Protein AF-A0AAU6ZW24-F1 (afdb_monomer)

Secondary structure (DSSP, 8-state):
-EEEEEETTEEEEEE--S--SSS-TTHHHHHHTS---EEEEETTS--EEE--HHHHHHHHHHHHHHSSHHHHHHHHHHHHHHHTT-----PPP-

pLDDT: mean 76.76, std 18.9, range [36.5, 97.44]

Radius of gyration: 20.67 Å; Cα contacts (8 Å, |Δi|>4): 89; chains: 1; bounding box: 42×29×53 Å

Solvent-accessible surface area (backbone atoms only — not comparable to full-atom values): 5774 Å² total; per-residue (Å²): 109,70,37,42,41,33,41,83,92,44,78,48,82,45,72,74,66,96,82,69,97,83,76,67,96,49,66,69,45,39,18,62,75,68,68,30,53,36,39,42,43,41,88,97,51,81,71,45,78,46,64,30,70,68,57,53,49,53,52,50,50,51,51,58,54,48,66,42,67,70,49,32,51,54,51,53,53,51,50,54,31,51,76,68,67,67,61,79,92,73,82,85,84,131

Foldseek 3Di:
DWKWKDKPNDIDIDDDDPDDPPPDPPVVCSQVVVQIKMWIDDPPDDIDIDHDPVVVVVVVVVCVQVVDVVSVVVVVVVVVCVVVVVDDDDDDDD

Sequence (94 aa):
MWLTIRAGGYSWEQRRSVGLLRQKGGAPNAVVDDREEVVITRAGHDPVVIVSLDDCEALKESAYLLRSPANARRLLESIGRLENDDGVERELIE

Mean predicted aligned error: 11.32 Å

Structure (mmCIF, N/CA/C/O backbone):
data_AF-A0AAU6ZW24-F1
#
_entry.id   AF-A0AAU6ZW24-F1
#
loop_
_atom_site.group_PDB
_atom_site.id
_atom_site.type_symbol
_atom_site.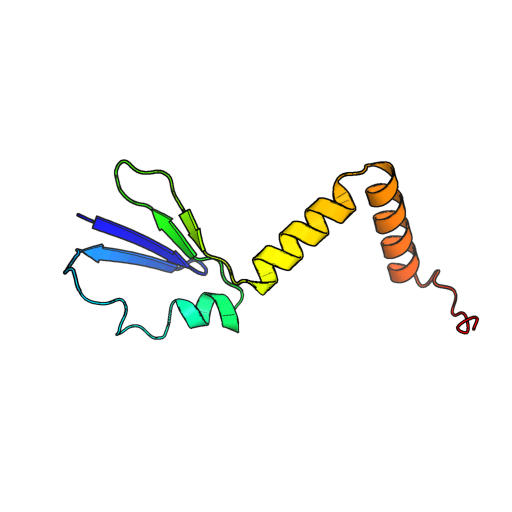label_atom_id
_atom_site.label_alt_id
_atom_site.label_comp_id
_atom_site.label_asym_id
_atom_site.label_entity_id
_atom_site.label_seq_id
_atom_site.pdbx_PDB_ins_code
_atom_site.Cartn_x
_atom_site.Cartn_y
_atom_site.Cartn_z
_atom_site.occupancy
_atom_site.B_iso_or_equiv
_atom_site.auth_seq_id
_atom_site.auth_comp_id
_atom_site.auth_asym_id
_atom_site.auth_atom_id
_atom_site.pdbx_PDB_model_num
ATOM 1 N N . MET A 1 1 ? -17.838 3.051 30.042 1.00 54.62 1 MET A N 1
ATOM 2 C CA . MET A 1 1 ? -16.867 3.695 29.134 1.00 54.62 1 MET A CA 1
ATOM 3 C C . MET A 1 1 ? -17.298 3.412 27.709 1.00 54.62 1 MET A C 1
ATOM 5 O O . MET A 1 1 ? -17.573 2.251 27.410 1.00 54.62 1 MET A O 1
ATOM 9 N N . TRP A 1 2 ? -17.439 4.464 26.908 1.00 63.03 2 TRP A N 1
ATOM 10 C CA . TRP A 1 2 ? -17.863 4.412 25.509 1.00 63.03 2 TRP A CA 1
ATOM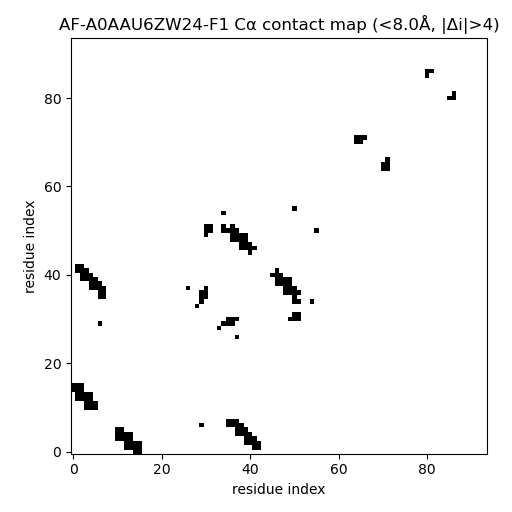 11 C C . TRP A 1 2 ? -16.649 4.078 24.631 1.00 63.03 2 TRP A C 1
ATOM 13 O O . TRP A 1 2 ? -15.571 4.628 24.863 1.00 63.03 2 TRP A O 1
ATOM 23 N N . LEU A 1 3 ? -16.797 3.130 23.706 1.00 66.69 3 LEU A N 1
ATOM 24 C CA . LEU A 1 3 ? -15.803 2.797 22.684 1.00 66.69 3 LEU A CA 1
ATOM 25 C C . LEU A 1 3 ? -16.410 3.120 21.321 1.00 66.69 3 LEU A C 1
ATOM 27 O O . LEU A 1 3 ? -17.522 2.670 21.046 1.00 66.69 3 LEU A O 1
ATOM 31 N N . THR A 1 4 ? -15.686 3.856 20.486 1.00 66.62 4 THR A N 1
ATOM 32 C CA . THR A 1 4 ? -16.100 4.134 19.109 1.00 66.62 4 THR A CA 1
ATOM 33 C C . THR A 1 4 ? -15.213 3.319 18.172 1.00 66.62 4 THR A C 1
ATOM 35 O O . THR A 1 4 ? -13.986 3.382 18.263 1.00 66.62 4 THR A O 1
ATOM 38 N N . ILE A 1 5 ? -15.832 2.520 17.303 1.00 68.88 5 ILE A N 1
ATOM 39 C CA . ILE A 1 5 ? -15.154 1.686 16.302 1.00 68.88 5 ILE A CA 1
ATOM 40 C C . ILE A 1 5 ? -15.537 2.215 14.924 1.00 68.88 5 ILE A C 1
ATOM 42 O O . ILE A 1 5 ? -16.7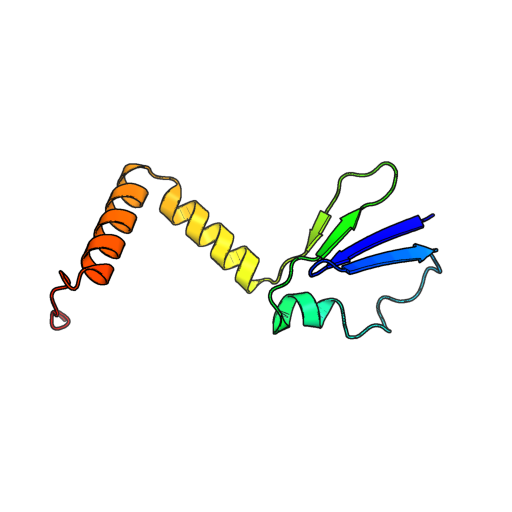26 2.397 14.655 1.00 68.88 5 ILE A O 1
ATOM 46 N N . ARG A 1 6 ? -14.548 2.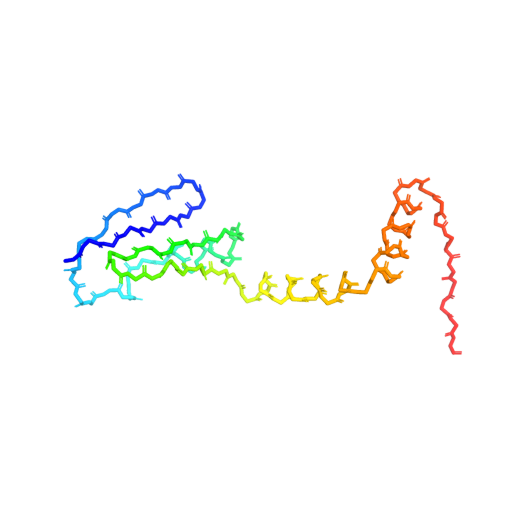442 14.055 1.00 69.81 6 ARG A N 1
ATOM 47 C CA . ARG A 1 6 ? -14.770 2.801 12.648 1.00 69.81 6 ARG A CA 1
ATOM 48 C C . ARG A 1 6 ? -14.159 1.758 11.720 1.00 69.81 6 ARG A C 1
ATOM 50 O O . ARG A 1 6 ? -13.036 1.340 11.972 1.00 69.81 6 ARG A O 1
ATOM 57 N N . ALA A 1 7 ? -14.898 1.363 10.688 1.00 63.50 7 ALA A N 1
ATOM 58 C CA . ALA A 1 7 ? -14.479 0.422 9.642 1.00 63.50 7 ALA A CA 1
ATOM 59 C C . ALA A 1 7 ? -15.223 0.777 8.348 1.00 63.50 7 ALA A C 1
ATOM 61 O O . ALA A 1 7 ? -16.426 1.015 8.436 1.00 63.50 7 ALA A O 1
ATOM 62 N N . GLY A 1 8 ? -14.551 0.876 7.198 1.00 56.56 8 GLY A N 1
ATOM 63 C CA . GLY A 1 8 ? -15.233 1.000 5.894 1.00 56.56 8 GLY A CA 1
ATOM 64 C C . GLY A 1 8 ? -16.247 2.144 5.750 1.00 56.56 8 GLY A C 1
ATOM 65 O O . GLY A 1 8 ? -17.265 1.996 5.084 1.00 56.56 8 GLY A O 1
ATOM 66 N N . GLY A 1 9 ? -16.053 3.274 6.442 1.00 60.44 9 GLY A N 1
ATOM 67 C CA . GLY A 1 9 ? -17.031 4.378 6.479 1.00 60.44 9 GLY A CA 1
ATOM 68 C C . GLY A 1 9 ? -18.203 4.195 7.459 1.00 60.44 9 GLY A C 1
ATOM 69 O O . GLY A 1 9 ? -18.995 5.117 7.654 1.00 60.44 9 GLY A O 1
ATOM 70 N N . TYR A 1 10 ? -18.288 3.059 8.149 1.00 53.84 10 TYR A N 1
ATOM 71 C CA . TYR A 1 10 ? -19.260 2.783 9.205 1.00 53.84 10 TYR A CA 1
ATOM 72 C C . TYR A 1 10 ? -18.708 3.165 10.587 1.00 53.84 10 TYR A C 1
ATOM 74 O O . TYR A 1 10 ? -17.525 2.981 10.877 1.00 53.84 10 TYR A O 1
ATOM 82 N N . SER A 1 11 ? -19.573 3.692 11.463 1.00 59.56 11 SER A N 1
ATOM 83 C CA . SER A 1 11 ? -19.227 4.119 12.827 1.00 59.56 11 SER A CA 1
ATOM 84 C C . SER A 1 11 ? -20.162 3.477 13.847 1.00 59.56 11 SER A C 1
ATOM 86 O O . SER A 1 11 ? -21.376 3.667 13.791 1.00 59.56 11 SER A O 1
ATOM 88 N N . TRP A 1 12 ? -19.590 2.762 14.813 1.00 66.94 12 TRP A N 1
ATOM 89 C CA . TRP A 1 12 ? -20.322 2.027 15.844 1.00 66.94 12 TRP A CA 1
ATOM 90 C C . TRP A 1 12 ? -19.921 2.529 17.235 1.00 66.94 12 TRP A C 1
ATOM 92 O O . TRP A 1 12 ? -18.730 2.627 17.538 1.00 66.94 12 TRP A O 1
ATOM 102 N N . GLU A 1 13 ? -20.894 2.801 18.108 1.00 58.81 13 GLU A N 1
ATOM 103 C CA . GLU A 1 13 ? -20.649 3.079 19.530 1.00 58.81 13 GLU A CA 1
ATOM 104 C C . GLU A 1 13 ? -21.007 1.859 20.384 1.00 58.81 13 GLU A C 1
ATOM 106 O O . GLU A 1 13 ? -22.132 1.359 20.350 1.00 58.81 13 GLU A O 1
ATOM 111 N N . GLN A 1 14 ? -20.053 1.375 21.181 1.00 59.28 14 GLN A N 1
ATOM 112 C CA . GLN A 1 14 ? -20.241 0.220 22.055 1.00 59.28 14 GLN A CA 1
ATOM 113 C C . GLN A 1 14 ? -20.008 0.590 23.526 1.00 59.28 14 GLN A C 1
ATOM 115 O O . GLN A 1 14 ? -18.949 1.082 23.925 1.00 59.28 14 GLN A O 1
ATOM 120 N N . ARG A 1 15 ? -21.004 0.309 24.375 1.00 51.16 15 ARG A N 1
ATOM 121 C CA . ARG A 1 15 ? -20.927 0.461 25.837 1.00 51.16 15 ARG A CA 1
ATOM 122 C C . ARG A 1 15 ? -20.444 -0.867 26.437 1.00 51.16 15 ARG A C 1
ATOM 124 O O . ARG A 1 15 ? -21.101 -1.886 26.258 1.00 51.16 15 ARG A O 1
ATOM 131 N N . ARG A 1 16 ? -19.274 -0.879 27.100 1.00 51.72 16 ARG A N 1
ATOM 132 C CA . ARG A 1 16 ? -18.651 -2.109 27.651 1.00 51.72 16 ARG A CA 1
ATOM 133 C C . ARG A 1 16 ? -19.637 -2.944 28.490 1.00 51.72 16 ARG A C 1
ATOM 135 O O . ARG A 1 16 ? -20.032 -2.489 29.559 1.00 51.72 16 ARG A O 1
ATOM 142 N N . SER A 1 17 ? -19.837 -4.199 28.096 1.00 36.50 17 SER A N 1
ATOM 143 C CA . SER A 1 17 ? -19.776 -5.330 29.027 1.00 36.50 17 SER A CA 1
ATOM 144 C C . SER A 1 17 ? -18.500 -6.099 28.705 1.00 36.50 17 SER A C 1
ATOM 146 O O . SER A 1 17 ? -18.247 -6.451 27.554 1.00 36.50 17 SER A O 1
ATOM 148 N N . VAL A 1 18 ? -17.639 -6.262 29.709 1.00 41.62 18 VAL A N 1
ATOM 149 C CA . VAL A 1 18 ? -16.412 -7.059 29.615 1.00 41.62 18 VAL A CA 1
ATOM 150 C C . VAL A 1 18 ? -16.834 -8.497 29.339 1.00 41.62 18 VAL A C 1
ATOM 152 O O . VAL A 1 18 ? -17.383 -9.157 30.211 1.00 41.62 18 VAL A O 1
ATOM 155 N N . GLY A 1 19 ? -16.629 -8.945 28.105 1.00 39.06 19 GLY A N 1
ATOM 156 C CA . GLY A 1 19 ? -16.977 -10.293 27.676 1.00 39.06 19 GLY A CA 1
ATOM 157 C C . GLY A 1 19 ? -17.690 -10.297 26.338 1.00 39.06 19 GLY A C 1
ATOM 158 O O . GLY A 1 19 ? -18.864 -10.618 26.302 1.00 39.06 19 GLY A O 1
ATOM 159 N N . LEU A 1 20 ? -16.992 -9.939 25.254 1.00 40.22 20 LEU A N 1
ATOM 160 C CA . LEU A 1 20 ? -17.310 -10.422 23.904 1.00 40.22 20 LEU A CA 1
ATOM 161 C C . LEU A 1 20 ? -16.219 -9.998 22.900 1.00 40.22 20 LEU A C 1
ATOM 163 O O . LEU A 1 20 ? -16.405 -9.106 22.086 1.00 40.22 20 LEU A O 1
ATOM 167 N N . LEU A 1 21 ? -15.070 -10.676 22.933 1.00 43.84 21 LEU A N 1
ATOM 168 C CA . LEU A 1 21 ? -14.280 -10.916 21.710 1.00 43.84 21 LEU A CA 1
ATOM 169 C C . LEU A 1 21 ? -14.653 -12.273 21.074 1.00 43.84 21 LEU A C 1
ATOM 171 O O . LEU A 1 21 ? -13.991 -12.738 20.159 1.00 43.84 21 LEU A O 1
ATOM 175 N N . ARG A 1 22 ? -15.731 -12.921 21.552 1.00 41.19 22 ARG A N 1
ATOM 176 C CA . ARG A 1 22 ? -16.178 -14.258 21.113 1.00 41.19 22 ARG A CA 1
ATOM 177 C C . ARG A 1 22 ? -17.547 -14.273 20.425 1.00 41.19 22 ARG A C 1
ATOM 179 O O . ARG A 1 22 ? -18.180 -15.321 20.367 1.00 41.19 22 ARG A O 1
ATOM 186 N N . GLN A 1 23 ? -18.048 -13.126 19.960 1.00 37.59 23 GLN A N 1
ATOM 187 C CA . GLN A 1 23 ? -19.345 -13.077 19.272 1.00 37.59 23 GLN A CA 1
ATOM 188 C C . GLN A 1 23 ? -19.549 -11.772 18.478 1.00 37.59 23 GLN A C 1
ATOM 190 O O . GLN A 1 23 ? -20.445 -10.990 18.756 1.00 37.59 23 GLN A O 1
ATOM 195 N N . LYS A 1 24 ? -18.694 -11.511 17.490 1.00 41.31 24 LYS A N 1
ATOM 196 C CA . LYS A 1 24 ? -19.045 -10.750 16.277 1.00 41.31 24 LYS A CA 1
ATOM 197 C C . LYS A 1 24 ? -18.026 -11.143 15.216 1.00 41.31 24 LYS A C 1
ATOM 199 O O . LYS A 1 24 ? -16.966 -10.535 15.124 1.00 41.31 24 LYS A O 1
ATOM 204 N N . GLY A 1 25 ? -18.325 -12.200 14.463 1.00 39.28 25 GLY A N 1
ATOM 205 C CA . GLY A 1 25 ? -17.512 -12.673 13.334 1.00 39.28 25 GLY A CA 1
ATOM 206 C C . GLY A 1 25 ? -17.539 -11.720 12.135 1.00 39.28 25 GLY A C 1
ATOM 207 O O . GLY A 1 25 ? -17.768 -12.167 11.027 1.00 39.28 25 GLY A O 1
ATOM 208 N N . GLY A 1 26 ? -17.401 -10.412 12.373 1.00 47.50 26 GLY A N 1
ATOM 209 C CA . GLY A 1 26 ? -17.442 -9.375 11.342 1.00 47.50 26 GLY A CA 1
ATOM 210 C C . GLY A 1 26 ? -16.202 -8.485 11.332 1.00 47.50 26 GLY A C 1
ATOM 211 O O . GLY A 1 26 ? -15.736 -8.136 10.264 1.00 47.50 26 GLY A O 1
ATOM 212 N N . ALA A 1 27 ? -15.613 -8.158 12.491 1.00 53.50 27 ALA A N 1
ATOM 213 C CA . ALA A 1 27 ? -14.430 -7.290 12.525 1.00 53.50 27 ALA A CA 1
ATOM 214 C C . ALA A 1 27 ? -13.144 -7.959 11.990 1.00 53.50 27 ALA A C 1
ATOM 216 O O . ALA A 1 27 ? -12.428 -7.302 11.246 1.00 53.50 27 ALA A O 1
ATOM 217 N N . PRO A 1 28 ? -12.838 -9.239 12.300 1.00 57.56 28 PRO A N 1
ATOM 218 C CA . PRO A 1 28 ? -11.694 -9.915 11.683 1.00 57.56 28 PRO A CA 1
ATOM 219 C C . PRO A 1 28 ? -11.883 -10.101 10.174 1.00 57.56 28 PRO A C 1
ATOM 221 O O . PRO A 1 28 ? -10.935 -9.925 9.421 1.00 57.56 28 PRO A O 1
ATOM 224 N N . ASN A 1 29 ? -13.112 -10.400 9.745 1.00 56.66 29 ASN A N 1
ATOM 225 C CA . ASN A 1 29 ? -13.436 -10.628 8.339 1.00 56.66 29 ASN A CA 1
ATOM 226 C C . ASN A 1 29 ? -13.389 -9.326 7.530 1.00 56.66 29 ASN A C 1
ATOM 228 O O . ASN A 1 29 ? -12.804 -9.324 6.466 1.00 56.66 29 ASN A O 1
ATOM 232 N N . ALA A 1 30 ? -13.884 -8.196 8.045 1.00 59.19 30 ALA A N 1
ATOM 233 C CA . ALA A 1 30 ? -13.758 -6.913 7.341 1.00 59.19 30 ALA A CA 1
ATOM 234 C C . ALA A 1 30 ? -12.286 -6.513 7.108 1.00 59.19 30 ALA A C 1
ATOM 236 O O . ALA A 1 30 ? -11.928 -5.961 6.073 1.00 59.19 30 ALA A O 1
ATOM 237 N N . VAL A 1 31 ? -11.402 -6.839 8.056 1.00 58.12 31 VAL A N 1
ATOM 238 C CA . VAL A 1 31 ? -9.969 -6.554 7.917 1.00 58.12 31 VAL A CA 1
ATOM 239 C C . VAL A 1 31 ? -9.293 -7.502 6.924 1.00 58.12 31 VAL A C 1
ATOM 241 O O . VAL A 1 31 ? -8.447 -7.071 6.149 1.00 58.12 31 VAL A O 1
ATOM 244 N N . VAL A 1 32 ? -9.630 -8.792 6.963 1.00 60.69 32 VAL A N 1
ATOM 245 C CA . VAL A 1 32 ? -8.950 -9.829 6.170 1.00 60.69 32 VAL A CA 1
ATOM 246 C C . VAL A 1 32 ? -9.562 -9.994 4.778 1.00 60.69 32 VAL A C 1
ATOM 248 O O . VAL A 1 32 ? -8.827 -10.050 3.797 1.00 60.69 32 VAL A O 1
ATOM 251 N N . ASP A 1 33 ? -10.888 -10.054 4.686 1.00 62.00 33 ASP A N 1
ATOM 252 C CA . ASP A 1 33 ? -11.623 -10.331 3.449 1.00 62.00 33 ASP A CA 1
ATOM 253 C C . ASP A 1 33 ? -11.870 -9.049 2.637 1.00 62.00 33 ASP A C 1
ATOM 255 O O . ASP A 1 33 ? -11.709 -9.063 1.416 1.00 62.00 33 ASP A O 1
ATOM 259 N N . ASP A 1 34 ? -12.189 -7.929 3.300 1.00 61.88 34 ASP A N 1
ATOM 260 C CA . ASP A 1 34 ? -12.518 -6.659 2.626 1.00 61.88 34 ASP A CA 1
ATOM 261 C C . ASP A 1 34 ? -11.327 -5.679 2.546 1.00 61.88 34 ASP A C 1
ATOM 263 O O . ASP A 1 34 ? -11.444 -4.605 1.954 1.00 61.88 34 ASP A O 1
ATOM 267 N N . ARG A 1 35 ? -10.163 -6.046 3.114 1.00 64.50 35 ARG A N 1
ATOM 268 C CA . ARG A 1 35 ? -8.969 -5.181 3.259 1.00 64.50 35 ARG A CA 1
ATOM 269 C C . ARG A 1 35 ? -9.274 -3.805 3.867 1.00 64.50 35 ARG A C 1
ATOM 271 O O . ARG A 1 35 ? -8.620 -2.807 3.559 1.00 64.50 35 ARG A O 1
ATOM 278 N N . GLU A 1 36 ? -10.274 -3.728 4.741 1.00 73.81 36 GLU A N 1
ATOM 279 C CA . GLU A 1 36 ? -10.645 -2.480 5.401 1.00 73.81 36 GLU A CA 1
ATOM 280 C C . GLU A 1 36 ? -9.880 -2.291 6.714 1.00 73.81 36 GLU A C 1
ATOM 282 O O . GLU A 1 36 ? -9.831 -3.174 7.573 1.00 73.81 36 GLU A O 1
ATOM 287 N N . GLU A 1 37 ? -9.324 -1.097 6.930 1.00 73.06 37 GLU A N 1
ATOM 288 C CA . GLU A 1 37 ? -8.733 -0.753 8.222 1.00 73.06 37 GLU A CA 1
ATOM 289 C C . GLU A 1 37 ? -9.811 -0.49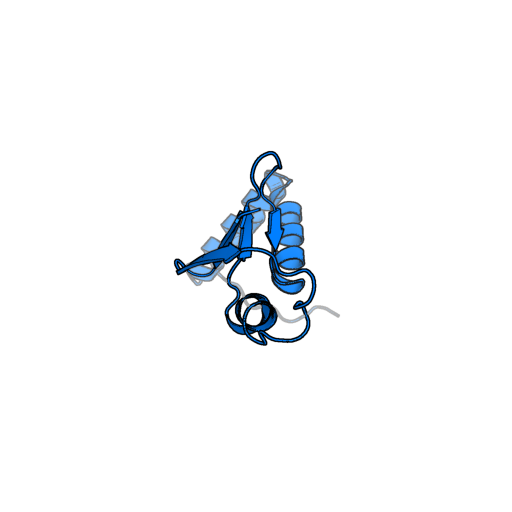7 9.289 1.00 73.06 37 GLU A C 1
ATOM 291 O O . GLU A 1 37 ? -10.848 0.128 9.042 1.00 73.06 37 GLU A O 1
ATOM 296 N N . VAL A 1 38 ? -9.547 -0.950 10.516 1.00 77.12 38 VAL A N 1
ATOM 297 C CA . VAL A 1 38 ? -10.407 -0.702 11.677 1.00 77.12 38 VAL A CA 1
ATOM 298 C C . VAL A 1 38 ? -9.707 0.249 12.634 1.00 77.12 38 VAL A C 1
ATOM 300 O O . VAL A 1 38 ? -8.678 -0.081 13.221 1.00 77.12 38 VAL A O 1
ATOM 303 N N . VAL A 1 39 ? -10.305 1.417 12.863 1.00 77.19 39 VAL A N 1
ATOM 304 C CA . VAL A 1 39 ? -9.793 2.412 13.811 1.00 77.19 39 VAL A CA 1
ATOM 305 C C . VAL A 1 39 ? -10.557 2.315 15.127 1.00 77.19 39 VAL A C 1
ATOM 307 O O . VAL A 1 39 ? -11.781 2.469 15.179 1.00 77.19 39 VAL A O 1
ATOM 310 N N . ILE A 1 40 ? -9.819 2.096 16.212 1.00 77.75 40 ILE A N 1
ATOM 311 C CA . ILE A 1 40 ? -10.334 2.049 17.577 1.00 77.75 40 ILE A CA 1
ATOM 312 C C . ILE A 1 40 ? -9.921 3.328 18.299 1.00 77.75 40 ILE A C 1
ATOM 314 O O . ILE A 1 40 ? -8.734 3.576 18.518 1.00 77.75 40 ILE A O 1
ATOM 318 N N . THR A 1 41 ? -10.905 4.120 18.728 1.00 76.44 41 THR A N 1
ATOM 319 C CA . THR A 1 41 ? -10.677 5.305 19.562 1.00 76.44 41 THR A CA 1
ATOM 320 C C . THR A 1 41 ? -11.276 5.108 20.950 1.00 76.44 41 THR A C 1
ATOM 322 O O . THR A 1 41 ? -12.403 4.636 21.126 1.00 76.44 41 THR A O 1
ATOM 325 N N . ARG A 1 42 ? -10.503 5.466 21.979 1.00 80.81 42 ARG A N 1
ATOM 326 C CA . ARG A 1 42 ? -10.929 5.399 23.379 1.00 80.81 42 ARG A CA 1
ATOM 327 C C . ARG A 1 42 ? -10.668 6.743 24.042 1.00 80.81 42 ARG A C 1
ATOM 329 O O . ARG A 1 42 ? -9.583 7.295 23.922 1.00 80.81 42 ARG A O 1
ATOM 336 N N . ALA A 1 43 ? -11.651 7.237 24.791 1.00 80.75 43 ALA A N 1
ATOM 337 C CA . ALA A 1 43 ? -11.503 8.477 25.546 1.00 80.75 43 ALA A CA 1
ATOM 338 C C . ALA A 1 43 ? -10.252 8.436 26.448 1.00 80.75 43 ALA A C 1
ATOM 340 O O . ALA A 1 43 ? -10.102 7.511 27.252 1.00 80.75 43 ALA A O 1
ATOM 341 N N . GLY A 1 44 ? -9.379 9.437 26.299 1.00 83.19 44 GLY A N 1
ATOM 342 C CA . GLY A 1 44 ? -8.140 9.580 27.071 1.00 83.19 44 GLY A CA 1
ATOM 343 C C . GLY A 1 44 ? -6.973 8.687 26.631 1.00 83.19 44 GLY A C 1
ATOM 344 O O . GLY A 1 44 ? -6.006 8.582 27.376 1.00 83.19 44 GLY A O 1
ATOM 345 N N . HIS A 1 45 ? -7.056 8.029 25.471 1.00 81.69 45 HIS A N 1
ATOM 346 C CA . HIS A 1 45 ? -5.976 7.216 24.909 1.00 81.69 45 HIS A CA 1
ATOM 347 C C . HIS A 1 45 ? -5.776 7.520 23.425 1.00 81.69 45 HIS A C 1
ATOM 349 O O . HIS A 1 45 ? -6.718 7.924 22.739 1.00 81.69 45 HIS A O 1
ATOM 355 N N . ASP A 1 46 ? -4.566 7.259 22.935 1.00 82.44 46 ASP A N 1
ATOM 356 C CA . ASP A 1 46 ? -4.254 7.399 21.519 1.00 82.44 46 ASP A CA 1
ATOM 357 C C . ASP A 1 46 ? -5.047 6.390 20.665 1.00 82.44 46 ASP A C 1
ATOM 359 O O . ASP A 1 46 ? -5.272 5.250 21.096 1.00 82.44 46 ASP A O 1
ATOM 363 N N . PRO A 1 47 ? -5.501 6.792 19.463 1.00 82.62 47 PRO A N 1
ATOM 364 C CA . PRO A 1 47 ? -6.132 5.893 18.503 1.00 82.62 47 PRO A CA 1
ATOM 365 C C . PRO A 1 47 ? -5.217 4.735 18.092 1.00 82.62 47 PRO A C 1
ATOM 367 O O . PRO A 1 47 ? -4.010 4.910 17.944 1.00 82.62 47 PRO A O 1
ATOM 370 N N . VAL A 1 48 ? -5.809 3.569 17.831 1.00 83.56 48 VAL A N 1
ATOM 371 C CA . VAL A 1 48 ? -5.107 2.404 17.269 1.00 83.5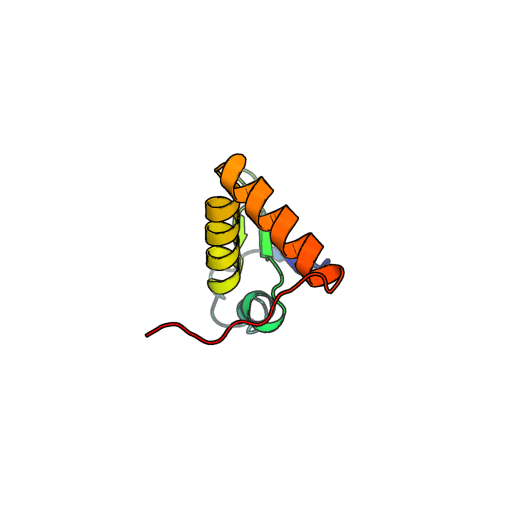6 48 VAL A CA 1
ATOM 372 C C . VAL A 1 48 ? -5.794 1.980 15.980 1.00 83.56 48 VAL A C 1
ATOM 374 O O . VAL A 1 48 ? -7.021 1.893 15.939 1.00 83.56 48 VAL A O 1
ATOM 377 N N . VAL A 1 49 ? -5.004 1.697 14.946 1.00 82.88 49 VAL A N 1
ATOM 378 C CA . VAL A 1 49 ? -5.475 1.146 13.671 1.00 82.88 49 VAL A CA 1
ATOM 379 C C . VAL A 1 49 ? -5.127 -0.339 13.619 1.00 82.88 49 VAL A C 1
ATOM 381 O O . VAL A 1 49 ? -4.003 -0.727 13.937 1.00 82.88 49 VAL A O 1
ATOM 384 N N . ILE A 1 50 ? -6.099 -1.166 13.248 1.00 82.31 50 ILE A N 1
ATOM 385 C CA . ILE A 1 50 ? -5.930 -2.591 12.973 1.00 82.31 50 ILE A CA 1
ATOM 386 C C . ILE A 1 50 ? -6.094 -2.787 11.468 1.00 82.31 50 ILE A C 1
ATOM 388 O O . ILE A 1 50 ? -7.104 -2.383 10.898 1.00 82.31 50 ILE A O 1
ATOM 392 N N . VAL A 1 51 ? -5.101 -3.420 10.855 1.00 84.81 51 VAL A N 1
ATOM 393 C CA . VAL A 1 51 ? -5.078 -3.829 9.445 1.00 84.81 51 VAL A CA 1
ATOM 394 C C . VAL A 1 51 ? -4.777 -5.323 9.363 1.00 84.81 51 VAL A C 1
ATOM 396 O O . VAL A 1 51 ? -4.389 -5.927 10.372 1.00 84.81 51 VAL A O 1
ATOM 399 N N . SER A 1 52 ? -4.959 -5.929 8.189 1.00 86.00 52 SER A N 1
ATOM 400 C CA . SER A 1 52 ? -4.570 -7.323 7.986 1.00 86.00 52 SER A CA 1
ATOM 401 C C . SER A 1 52 ? -3.049 -7.453 8.103 1.00 86.00 52 SER A C 1
ATOM 403 O O . SER A 1 52 ? -2.308 -6.473 7.959 1.00 86.00 52 SER A O 1
ATOM 405 N N . LEU A 1 53 ? -2.564 -8.658 8.411 1.00 84.69 53 LEU A N 1
ATOM 406 C CA . LEU A 1 53 ? -1.122 -8.892 8.452 1.00 84.69 53 LEU A CA 1
ATOM 407 C C . LEU A 1 53 ? -0.500 -8.630 7.073 1.00 84.69 53 LEU A C 1
ATOM 409 O O . LEU A 1 53 ? 0.489 -7.905 6.998 1.00 84.69 53 LEU A O 1
ATOM 413 N N . ASP A 1 54 ? -1.135 -9.130 6.014 1.00 86.69 54 ASP A N 1
ATOM 414 C CA . ASP A 1 54 ? -0.708 -8.956 4.626 1.00 86.69 54 ASP A CA 1
ATOM 415 C C . ASP A 1 54 ? -0.600 -7.472 4.246 1.00 86.69 54 ASP A C 1
ATOM 417 O O 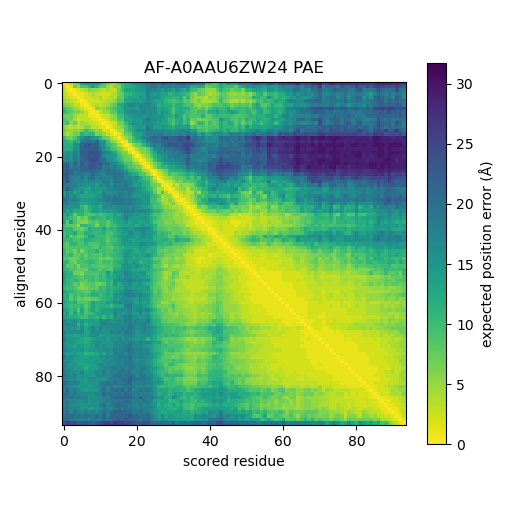. ASP A 1 54 ? 0.415 -7.048 3.695 1.00 86.69 54 ASP A O 1
ATOM 421 N N . ASP A 1 55 ? -1.590 -6.644 4.605 1.00 86.75 55 ASP A N 1
ATOM 422 C CA . ASP A 1 55 ? -1.532 -5.202 4.335 1.00 86.75 55 ASP A CA 1
ATOM 423 C C . ASP A 1 55 ? -0.424 -4.528 5.155 1.00 86.75 55 ASP A C 1
ATOM 425 O O . ASP A 1 55 ? 0.288 -3.654 4.658 1.00 86.75 55 ASP A O 1
ATOM 429 N N . CYS A 1 56 ? -0.218 -4.948 6.408 1.00 89.19 56 CYS A N 1
ATOM 430 C CA . CYS A 1 56 ? 0.881 -4.443 7.229 1.00 89.19 56 CYS A CA 1
ATOM 431 C C . CYS A 1 56 ? 2.250 -4.763 6.609 1.00 89.19 56 CYS A C 1
ATOM 433 O O . CYS A 1 56 ? 3.155 -3.923 6.628 1.00 89.19 56 CYS A O 1
ATOM 435 N N . GLU A 1 57 ? 2.421 -5.970 6.075 1.00 91.75 57 GLU A N 1
ATOM 436 C CA . GLU A 1 57 ? 3.647 -6.407 5.408 1.00 91.75 57 GLU A CA 1
ATOM 437 C C . GLU A 1 57 ? 3.858 -5.670 4.082 1.00 91.75 57 GLU A C 1
ATOM 439 O O . GLU A 1 57 ? 4.932 -5.098 3.880 1.00 91.75 57 GLU A O 1
ATOM 444 N N . ALA A 1 58 ? 2.821 -5.557 3.249 1.00 91.00 58 ALA A N 1
ATOM 445 C CA . ALA A 1 58 ? 2.863 -4.814 1.990 1.00 91.00 58 ALA A CA 1
ATOM 446 C C . ALA A 1 58 ? 3.213 -3.330 2.198 1.00 91.00 58 ALA A C 1
ATOM 448 O O . ALA A 1 58 ? 4.021 -2.758 1.456 1.00 91.00 58 ALA A O 1
ATOM 449 N N . LEU A 1 59 ? 2.663 -2.698 3.242 1.00 91.06 59 LEU A N 1
ATOM 450 C CA . LEU A 1 59 ? 2.995 -1.320 3.611 1.00 91.06 59 LEU A CA 1
ATOM 451 C C . LEU A 1 59 ? 4.457 -1.182 4.052 1.00 91.06 59 LEU A C 1
ATOM 453 O O . LEU A 1 59 ? 5.130 -0.227 3.655 1.00 91.06 59 LEU A O 1
ATOM 457 N N . LYS A 1 60 ? 4.975 -2.128 4.846 1.00 92.25 60 LYS A N 1
ATOM 458 C CA . LYS A 1 60 ? 6.387 -2.130 5.269 1.00 92.25 60 LYS A CA 1
ATOM 459 C C . LYS A 1 60 ? 7.329 -2.308 4.087 1.00 92.25 60 LYS A C 1
ATOM 461 O O . LYS A 1 60 ? 8.334 -1.602 4.012 1.00 92.25 60 LYS A O 1
ATOM 466 N N . GLU A 1 61 ? 7.017 -3.224 3.180 1.00 93.62 61 GLU A N 1
ATOM 467 C CA . GLU A 1 61 ? 7.815 -3.460 1.982 1.00 93.62 61 GLU A CA 1
ATOM 468 C C . GLU A 1 61 ? 7.803 -2.236 1.062 1.00 93.62 61 GLU A C 1
ATOM 470 O O . GLU A 1 61 ? 8.863 -1.748 0.671 1.00 93.62 61 GLU A O 1
ATOM 475 N N . SER A 1 62 ? 6.627 -1.663 0.806 1.00 93.38 62 SER A N 1
ATOM 476 C CA . SER A 1 62 ? 6.490 -0.437 0.013 1.00 93.38 62 SER A CA 1
ATOM 477 C C . SER A 1 62 ? 7.294 0.713 0.623 1.00 93.38 62 SER A C 1
ATOM 479 O O . SER A 1 62 ? 8.077 1.370 -0.065 1.00 93.38 62 SER A O 1
ATOM 481 N N . ALA A 1 63 ? 7.185 0.918 1.939 1.00 93.94 63 ALA A N 1
ATOM 482 C CA . ALA A 1 63 ? 7.977 1.917 2.650 1.00 93.94 63 ALA A CA 1
ATOM 483 C C . ALA A 1 63 ? 9.485 1.634 2.551 1.00 93.94 63 ALA A C 1
ATOM 485 O O . ALA A 1 63 ? 10.275 2.562 2.380 1.00 93.94 63 ALA A O 1
ATOM 486 N N . TYR A 1 64 ? 9.900 0.366 2.619 1.00 94.38 64 TYR A N 1
ATOM 487 C CA . TYR A 1 64 ? 11.296 -0.036 2.460 1.00 94.38 64 TYR A CA 1
ATOM 488 C C . TYR A 1 64 ? 11.827 0.272 1.053 1.00 94.38 64 TYR A C 1
ATOM 490 O O . TYR A 1 64 ? 12.881 0.902 0.923 1.00 94.38 64 TYR A O 1
ATOM 498 N N . LEU A 1 65 ? 11.087 -0.111 0.009 1.00 95.31 65 LEU A N 1
ATOM 499 C CA . LEU A 1 65 ? 11.439 0.130 -1.391 1.00 95.31 65 LEU A CA 1
ATOM 500 C C . LEU A 1 65 ? 11.548 1.628 -1.700 1.00 95.31 65 LEU A C 1
ATOM 502 O O . LEU A 1 65 ? 12.470 2.049 -2.408 1.00 95.31 65 LEU A O 1
ATOM 506 N N . LEU A 1 66 ? 10.651 2.434 -1.131 1.00 95.44 66 LEU A N 1
ATOM 507 C CA . LEU A 1 66 ? 10.590 3.877 -1.358 1.00 95.44 66 LEU A CA 1
ATOM 508 C C . LEU A 1 66 ? 11.504 4.695 -0.432 1.00 95.44 66 LEU A C 1
ATOM 510 O O . LEU A 1 66 ? 11.702 5.885 -0.665 1.00 95.44 66 LEU A O 1
ATOM 514 N N . ARG A 1 67 ? 12.113 4.077 0.589 1.00 95.00 67 ARG A N 1
ATOM 515 C CA . ARG A 1 67 ? 12.978 4.769 1.562 1.00 95.00 67 ARG A CA 1
ATOM 516 C C . ARG A 1 67 ? 14.186 5.451 0.919 1.00 95.00 67 ARG A C 1
ATOM 518 O O . ARG A 1 67 ? 14.639 6.483 1.405 1.00 95.00 67 ARG A O 1
ATOM 525 N N . SER A 1 68 ? 14.755 4.850 -0.128 1.00 96.06 68 SER A N 1
ATOM 526 C CA . SER A 1 68 ? 15.886 5.424 -0.864 1.00 96.06 68 SER A CA 1
ATOM 527 C C . SER A 1 68 ? 15.374 6.228 -2.059 1.00 96.06 68 SER A C 1
ATOM 529 O O . SER A 1 68 ? 14.792 5.620 -2.960 1.00 96.06 68 SER A O 1
ATOM 531 N N . PRO A 1 69 ? 15.646 7.546 -2.149 1.00 95.06 69 PRO A N 1
ATOM 532 C CA . PRO A 1 69 ? 15.200 8.365 -3.278 1.00 95.06 69 PRO A CA 1
ATOM 533 C C . PRO A 1 69 ? 15.669 7.828 -4.635 1.00 95.06 69 PRO A C 1
ATOM 535 O O . PRO A 1 69 ? 14.928 7.869 -5.613 1.00 95.06 69 PRO A O 1
ATOM 538 N N . ALA A 1 70 ? 16.884 7.271 -4.688 1.00 97.44 70 ALA A N 1
ATOM 539 C CA . ALA A 1 70 ? 17.425 6.668 -5.902 1.00 97.44 70 ALA A CA 1
ATOM 540 C C . ALA A 1 70 ? 16.648 5.406 -6.314 1.00 97.44 70 ALA A C 1
ATOM 542 O O . ALA A 1 70 ? 16.344 5.227 -7.493 1.00 97.44 70 ALA A O 1
ATOM 543 N N . ASN A 1 71 ? 16.294 4.545 -5.352 1.00 96.19 71 ASN A N 1
ATOM 544 C CA . ASN A 1 71 ? 15.521 3.339 -5.644 1.00 96.19 71 ASN A CA 1
ATOM 545 C C . ASN A 1 71 ? 14.066 3.671 -5.990 1.00 96.19 71 ASN A C 1
ATOM 547 O O . ASN A 1 71 ? 13.551 3.138 -6.966 1.00 96.19 71 ASN A O 1
ATOM 551 N N . ALA A 1 72 ? 13.442 4.593 -5.252 1.00 96.50 72 ALA A N 1
ATOM 552 C CA . ALA A 1 72 ? 12.095 5.081 -5.528 1.00 96.50 72 ALA A CA 1
ATOM 553 C C . ALA A 1 72 ? 11.988 5.637 -6.953 1.00 96.50 72 ALA A C 1
ATOM 555 O O . ALA A 1 72 ? 11.114 5.228 -7.711 1.00 96.50 72 ALA A O 1
ATOM 556 N N . ARG A 1 73 ? 12.933 6.500 -7.353 1.00 97.12 73 ARG A N 1
ATOM 557 C CA . ARG A 1 73 ? 12.997 7.039 -8.714 1.00 97.12 73 ARG A CA 1
ATOM 558 C C . ARG A 1 73 ? 13.102 5.929 -9.757 1.00 97.12 73 ARG A C 1
ATOM 560 O O . ARG A 1 73 ? 12.321 5.916 -10.700 1.00 97.12 73 ARG A O 1
ATOM 567 N N . ARG A 1 74 ? 14.037 4.991 -9.576 1.00 96.88 74 ARG A N 1
ATOM 568 C CA . ARG A 1 74 ? 14.228 3.876 -10.514 1.00 96.88 74 ARG A CA 1
ATOM 569 C C . ARG A 1 74 ? 12.969 3.017 -10.639 1.00 96.88 74 ARG A C 1
ATOM 571 O O . ARG A 1 74 ? 12.604 2.657 -11.748 1.00 96.88 74 ARG A O 1
ATOM 578 N N . LEU A 1 75 ? 12.315 2.697 -9.523 1.00 96.81 75 LEU A N 1
ATOM 579 C CA . LEU A 1 75 ? 11.089 1.898 -9.513 1.00 96.81 75 LEU A CA 1
ATOM 580 C C . LEU A 1 75 ? 9.946 2.608 -10.239 1.00 96.81 75 LEU A C 1
ATOM 582 O O . LEU A 1 75 ? 9.339 2.013 -11.121 1.00 96.81 75 LEU A O 1
ATOM 586 N N . LEU A 1 76 ? 9.693 3.877 -9.914 1.00 96.19 76 LEU A N 1
ATOM 587 C CA . LEU A 1 76 ? 8.626 4.658 -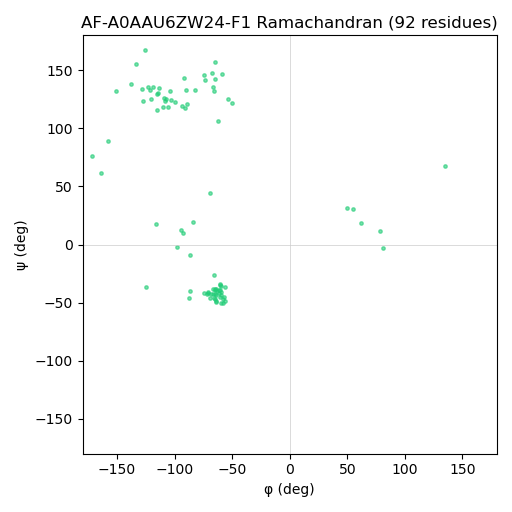10.544 1.00 96.19 76 LEU A CA 1
ATOM 588 C C . LEU A 1 76 ? 8.874 4.857 -12.047 1.00 96.19 76 LEU A C 1
ATOM 590 O O . LEU A 1 76 ? 7.946 4.733 -12.838 1.00 96.19 76 LEU A O 1
ATOM 594 N N . GLU A 1 77 ? 10.123 5.097 -12.461 1.00 96.50 77 GLU A N 1
ATOM 595 C CA . GLU A 1 77 ? 10.493 5.159 -13.883 1.00 96.50 77 GLU A CA 1
ATOM 596 C C . GLU A 1 77 ? 10.299 3.813 -14.599 1.00 96.50 77 GLU A C 1
ATOM 598 O O . GLU A 1 77 ? 9.906 3.795 -15.764 1.00 96.50 77 GLU A O 1
ATOM 603 N N . SER A 1 78 ? 10.596 2.688 -13.943 1.00 96.12 78 SER A N 1
ATOM 604 C CA . SER A 1 78 ? 10.370 1.356 -14.516 1.00 96.12 78 SER A CA 1
ATOM 605 C C . SER A 1 78 ? 8.881 1.035 -14.649 1.00 96.12 78 SER A C 1
ATOM 607 O O . SER A 1 78 ? 8.477 0.523 -15.687 1.00 96.12 78 SER A O 1
ATOM 609 N N . ILE A 1 79 ? 8.069 1.368 -13.638 1.00 96.25 79 ILE A N 1
ATOM 610 C CA . ILE A 1 79 ? 6.606 1.222 -13.691 1.00 96.25 79 ILE A CA 1
ATOM 611 C C . ILE A 1 79 ? 6.049 2.051 -14.849 1.00 96.25 79 ILE A C 1
ATOM 613 O O . ILE A 1 79 ? 5.369 1.503 -15.708 1.00 96.25 79 ILE A O 1
ATOM 617 N N . GLY A 1 80 ? 6.433 3.328 -14.945 1.00 96.75 80 GLY A N 1
ATOM 618 C CA . GLY A 1 80 ? 5.979 4.201 -16.028 1.00 96.75 80 GLY A CA 1
ATOM 619 C C . GLY A 1 80 ? 6.381 3.706 -17.422 1.00 96.75 80 GLY A C 1
ATOM 620 O O . GLY A 1 80 ? 5.618 3.873 -18.365 1.00 96.75 80 GLY A O 1
ATOM 621 N N . ARG A 1 81 ? 7.545 3.061 -17.582 1.00 96.62 81 ARG A N 1
ATOM 622 C CA . ARG A 1 81 ? 7.910 2.415 -18.857 1.00 96.62 81 ARG A CA 1
ATOM 623 C C . ARG A 1 81 ? 6.991 1.243 -19.188 1.00 96.62 81 ARG A C 1
ATOM 625 O O . ARG A 1 81 ? 6.520 1.154 -20.313 1.00 96.62 81 ARG A O 1
ATOM 632 N N . LEU A 1 82 ? 6.712 0.373 -18.217 1.00 96.38 82 LEU A N 1
ATOM 633 C CA . LEU A 1 82 ? 5.824 -0.775 -18.423 1.00 96.38 82 LEU A CA 1
ATOM 634 C C . LEU A 1 82 ? 4.381 -0.346 -18.724 1.00 96.38 82 LEU A C 1
ATOM 636 O O . LEU A 1 82 ? 3.745 -0.935 -19.589 1.00 96.38 82 LEU A O 1
ATOM 640 N N . GLU A 1 83 ? 3.877 0.699 -18.066 1.00 95.44 83 GLU A N 1
ATOM 641 C CA . GLU A 1 83 ? 2.544 1.263 -18.335 1.00 95.44 83 GLU A CA 1
ATOM 642 C C . GLU A 1 83 ? 2.429 1.891 -19.734 1.00 95.44 83 GLU A C 1
ATOM 644 O O . GLU A 1 83 ? 1.336 1.935 -20.295 1.00 95.44 83 GLU A O 1
ATOM 649 N N . ASN A 1 84 ? 3.547 2.351 -20.304 1.00 96.44 84 ASN A N 1
ATOM 650 C CA . ASN A 1 84 ? 3.625 2.901 -21.660 1.00 96.44 84 ASN A CA 1
ATOM 651 C C . ASN A 1 84 ? 4.035 1.860 -22.720 1.00 96.44 84 ASN A C 1
ATOM 653 O O . ASN A 1 84 ? 4.349 2.246 -23.842 1.00 96.44 84 ASN A O 1
ATOM 657 N N . ASP A 1 85 ? 4.032 0.565 -22.383 1.00 93.50 85 ASP A N 1
ATOM 658 C CA . ASP A 1 85 ? 4.422 -0.541 -23.275 1.00 93.50 85 ASP A CA 1
ATOM 659 C C . ASP A 1 85 ? 5.895 -0.487 -23.754 1.00 93.50 85 ASP A C 1
ATOM 661 O O . ASP A 1 85 ? 6.297 -1.179 -24.684 1.00 93.50 85 ASP A O 1
ATOM 665 N N . ASP A 1 86 ? 6.751 0.279 -23.063 1.00 95.12 86 ASP A N 1
ATOM 666 C CA . ASP A 1 86 ? 8.202 0.383 -23.314 1.00 95.12 86 ASP A CA 1
ATOM 667 C C . ASP A 1 86 ? 9.003 -0.748 -22.619 1.00 95.12 86 ASP A C 1
ATOM 669 O O . ASP A 1 86 ? 10.209 -0.635 -22.353 1.00 95.12 86 ASP A O 1
ATOM 673 N N . GLY A 1 87 ? 8.332 -1.843 -22.254 1.00 91.81 87 GLY A N 1
ATOM 674 C CA . GLY A 1 87 ? 8.946 -3.028 -21.661 1.00 91.81 87 GLY A CA 1
ATOM 675 C C . GLY A 1 87 ? 9.709 -3.856 -22.697 1.00 91.81 87 GLY A C 1
ATOM 676 O O . GLY A 1 87 ? 9.299 -3.966 -23.847 1.00 91.81 87 GLY A O 1
ATOM 677 N N . VAL A 1 88 ? 10.821 -4.482 -22.297 1.00 93.50 88 VAL A N 1
ATOM 678 C CA . VAL A 1 88 ? 11.545 -5.428 -23.163 1.00 93.50 88 VAL A CA 1
ATOM 679 C C . VAL A 1 88 ? 11.493 -6.813 -22.539 1.00 93.50 88 VAL A C 1
ATOM 681 O O . VAL A 1 88 ? 12.068 -7.026 -21.471 1.00 93.50 88 VAL A O 1
ATOM 684 N N . GLU A 1 89 ? 10.841 -7.753 -23.221 1.00 93.44 89 GLU A N 1
ATOM 685 C CA . GLU A 1 89 ? 10.850 -9.165 -22.844 1.00 93.44 89 GLU A CA 1
ATOM 686 C C . GLU A 1 89 ? 12.259 -9.748 -23.013 1.00 93.44 89 GLU A C 1
ATOM 688 O O . GLU A 1 89 ? 12.968 -9.478 -23.989 1.00 93.44 89 GLU A O 1
ATOM 693 N N . ARG A 1 90 ? 12.702 -10.513 -22.017 1.00 93.69 90 ARG A N 1
ATOM 694 C CA . ARG A 1 90 ? 14.020 -11.145 -21.985 1.00 93.69 90 ARG A CA 1
ATOM 695 C C . ARG A 1 90 ? 13.863 -12.564 -21.464 1.00 93.69 90 ARG A C 1
ATOM 697 O O . ARG A 1 90 ? 13.154 -12.777 -20.485 1.00 93.69 90 ARG A O 1
ATOM 704 N N . GLU A 1 91 ? 14.562 -13.504 -22.087 1.00 95.81 91 GLU A N 1
ATOM 705 C CA . GLU A 1 91 ? 14.707 -14.849 -21.533 1.00 95.81 91 GLU A CA 1
ATOM 706 C C . GLU A 1 91 ? 15.546 -14.805 -20.247 1.00 95.81 91 GLU A C 1
ATOM 708 O O . GLU A 1 91 ? 16.436 -13.958 -20.093 1.00 95.81 91 GLU A O 1
ATOM 713 N N . LEU A 1 92 ? 15.241 -15.705 -19.308 1.00 93.62 92 LEU A N 1
ATOM 714 C CA . LEU A 1 92 ? 16.019 -15.860 -18.083 1.00 93.62 92 LEU A CA 1
ATOM 715 C C . LEU A 1 92 ? 17.422 -16.360 -18.439 1.00 93.62 92 LEU A C 1
ATOM 717 O O . LEU A 1 92 ? 17.577 -17.306 -19.206 1.00 93.62 92 LEU A O 1
ATOM 721 N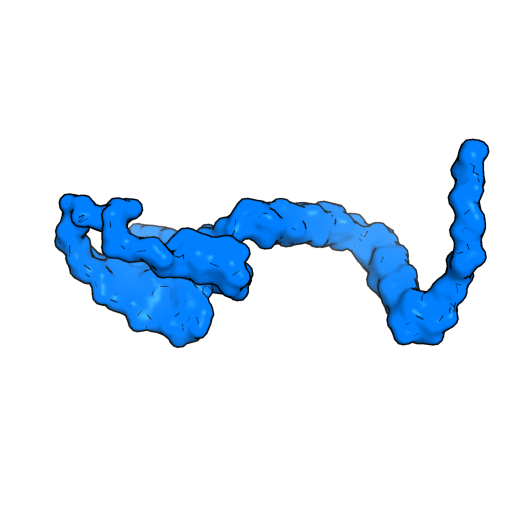 N . ILE A 1 93 ? 18.437 -15.720 -17.868 1.00 92.25 93 ILE A N 1
ATOM 722 C CA . ILE A 1 93 ? 19.822 -16.176 -17.976 1.00 92.25 93 ILE A CA 1
ATOM 723 C C . ILE A 1 93 ? 20.055 -17.146 -16.810 1.00 92.25 93 ILE A C 1
ATOM 725 O O . ILE A 1 93 ? 19.859 -16.741 -15.662 1.00 92.25 93 ILE A O 1
ATOM 729 N N . GLU A 1 94 ? 20.419 -18.399 -17.104 1.00 79.56 94 GLU A N 1
ATOM 730 C CA . GLU A 1 94 ? 20.826 -19.406 -16.102 1.00 79.56 94 GLU A CA 1
ATOM 731 C C . GLU A 1 94 ? 22.224 -19.138 -15.523 1.00 79.56 94 GLU A C 1
ATOM 733 O O . GLU A 1 94 ? 23.131 -18.734 -16.292 1.00 79.56 94 GLU A O 1
#